Protein AF-A0A646QQI3-F1 (afdb_monomer)

Foldseek 3Di:
DPDPVVVVCCPPPPPDDDDPPDDPVVCVVVVVVVVVVLCVVLVVVLVVQADPDPVCRVVSLVCLCPPNDCSVVSVD

Sequence (76 aa):
KTHPLIKIVNNSFIDLPAPANLSSWWNFGSLLGVCLILQIITGLFLAIHYTAETSMAFSSIAHICRDVNYGWLIRN

Structure (mmCIF, N/CA/C/O backbone):
data_AF-A0A646QQI3-F1
#
_entry.id   AF-A0A646QQI3-F1
#
loop_
_atom_site.group_PDB
_atom_site.id
_atom_site.type_symbol
_atom_site.label_atom_id
_atom_site.label_alt_id
_atom_site.label_comp_id
_atom_site.label_asym_id
_atom_site.label_entity_id
_atom_site.label_seq_id
_atom_site.pdbx_PDB_ins_code
_atom_site.Cartn_x
_atom_site.Cartn_y
_atom_site.Cartn_z
_atom_site.occupancy
_atom_site.B_iso_or_equiv
_atom_site.auth_seq_id
_atom_site.auth_comp_id
_atom_site.auth_asym_id
_atom_site.auth_atom_id
_atom_site.pdbx_PDB_model_num
ATOM 1 N N . LYS A 1 1 ? -15.875 -15.771 21.277 1.00 58.56 1 LYS A N 1
ATOM 2 C CA . LYS A 1 1 ? -14.562 -15.320 21.822 1.00 58.56 1 LYS A CA 1
ATOM 3 C C . LYS A 1 1 ? -13.645 -16.478 22.276 1.00 58.56 1 LYS A C 1
ATOM 5 O O . LYS A 1 1 ? -12.739 -16.247 23.066 1.00 58.56 1 LYS A O 1
ATOM 10 N N . THR A 1 2 ? -13.853 -17.711 21.799 1.00 69.00 2 THR A N 1
ATOM 11 C CA . THR A 1 2 ? -13.094 -18.910 22.216 1.00 69.00 2 THR A CA 1
ATOM 12 C C . THR A 1 2 ? -11.970 -19.283 21.247 1.00 69.00 2 THR A C 1
ATOM 14 O O . THR A 1 2 ? -10.925 -19.742 21.692 1.00 69.00 2 THR A O 1
ATOM 17 N N . HIS A 1 3 ? -12.130 -19.032 19.942 1.00 86.50 3 HIS A N 1
ATOM 18 C CA . HIS A 1 3 ? -11.066 -19.278 18.967 1.00 86.50 3 HIS A CA 1
ATOM 19 C C . HIS A 1 3 ? -9.943 -18.229 19.102 1.00 86.50 3 HIS A C 1
ATOM 21 O O . HIS A 1 3 ? -10.238 -17.031 19.026 1.00 86.50 3 HIS A O 1
ATOM 27 N N . PRO A 1 4 ? -8.671 -18.634 19.270 1.00 86.69 4 PRO A N 1
ATOM 28 C CA . PRO A 1 4 ? -7.572 -17.723 19.594 1.00 86.69 4 PRO A CA 1
ATOM 29 C C . PRO A 1 4 ? -7.333 -16.650 18.522 1.00 86.69 4 PRO A C 1
ATOM 31 O O . PRO A 1 4 ? -7.179 -15.483 18.872 1.00 86.69 4 PRO A O 1
ATOM 34 N N . LEU A 1 5 ? -7.417 -16.989 17.228 1.00 89.12 5 LEU A N 1
ATOM 35 C CA . LEU A 1 5 ? -7.287 -15.992 16.149 1.00 89.12 5 LEU A CA 1
ATOM 36 C C . LEU A 1 5 ? -8.440 -14.978 16.145 1.00 89.12 5 LEU A C 1
ATOM 38 O O . LEU A 1 5 ? -8.226 -13.777 16.005 1.00 89.12 5 LEU A O 1
ATOM 42 N N . ILE A 1 6 ? -9.669 -15.452 16.364 1.00 90.31 6 ILE A N 1
ATOM 43 C CA . ILE A 1 6 ? -10.863 -14.597 16.353 1.00 90.31 6 ILE A CA 1
ATOM 44 C C . ILE A 1 6 ? -10.872 -13.704 17.597 1.00 90.31 6 ILE A C 1
ATOM 46 O O . ILE A 1 6 ? -11.333 -12.572 17.534 1.00 90.31 6 ILE A O 1
ATOM 50 N N . LYS A 1 7 ? -10.327 -14.173 18.728 1.00 90.38 7 LYS A N 1
ATOM 51 C CA . LYS A 1 7 ? -10.194 -13.378 19.955 1.00 90.38 7 LYS A CA 1
ATOM 52 C C . LYS A 1 7 ? -9.313 -12.144 19.742 1.00 90.38 7 LYS A C 1
ATOM 54 O O . LYS A 1 7 ? -9.665 -11.081 20.241 1.00 90.38 7 LYS A O 1
ATOM 59 N N . ILE A 1 8 ? -8.211 -12.278 19.000 1.00 92.56 8 ILE A N 1
ATOM 60 C CA . ILE A 1 8 ? -7.311 -11.155 18.693 1.00 92.56 8 ILE A CA 1
ATOM 61 C C . ILE A 1 8 ? -8.048 -10.109 17.857 1.00 92.56 8 ILE A C 1
ATOM 63 O O . ILE A 1 8 ? -8.124 -8.959 18.273 1.00 92.56 8 ILE A O 1
ATOM 67 N N . VAL A 1 9 ? -8.656 -10.526 16.740 1.00 92.69 9 VAL A N 1
ATOM 68 C CA . VAL A 1 9 ? -9.423 -9.629 15.856 1.00 92.69 9 VAL A CA 1
ATOM 69 C C . VAL A 1 9 ? -10.570 -8.961 16.609 1.00 92.69 9 VAL A C 1
ATOM 71 O O . VAL A 1 9 ? -10.772 -7.756 16.512 1.00 92.69 9 VAL A O 1
ATOM 74 N N . ASN A 1 10 ? -11.307 -9.725 17.411 1.00 92.38 10 ASN A N 1
ATOM 75 C CA . ASN A 1 10 ? -12.443 -9.194 18.147 1.00 92.38 10 ASN A CA 1
ATOM 76 C C . ASN A 1 10 ? -12.027 -8.108 19.143 1.00 92.38 10 ASN A C 1
ATOM 78 O O . ASN A 1 10 ? -12.696 -7.089 19.235 1.00 92.38 10 ASN A O 1
ATOM 82 N N . ASN A 1 11 ? -10.928 -8.302 19.871 1.00 91.38 11 ASN A N 1
ATOM 83 C CA . ASN A 1 11 ? -10.485 -7.343 20.881 1.00 91.38 11 ASN A CA 1
ATOM 84 C C . ASN A 1 11 ? -9.835 -6.082 20.288 1.00 91.38 11 ASN A C 1
ATOM 86 O O . ASN A 1 11 ? -9.823 -5.053 20.955 1.00 91.38 11 ASN A O 1
ATOM 90 N N . SER A 1 12 ? -9.269 -6.154 19.079 1.00 89.62 12 SER A N 1
ATOM 91 C CA . SER A 1 12 ? -8.579 -5.022 18.445 1.00 89.62 12 SER A CA 1
ATOM 92 C C . SER A 1 12 ? -9.437 -4.243 17.447 1.00 89.62 12 SER A C 1
ATOM 94 O O . SER A 1 12 ? -9.175 -3.062 17.241 1.00 89.62 12 SER A O 1
ATOM 96 N N . PHE A 1 13 ? -10.443 -4.877 16.836 1.00 88.69 13 PHE A N 1
ATOM 97 C CA . PHE A 1 13 ? -11.244 -4.282 15.758 1.00 88.69 13 PHE A CA 1
ATOM 98 C C . PHE A 1 13 ? -12.740 -4.153 16.067 1.00 88.69 13 PHE A C 1
ATOM 100 O O . PHE A 1 13 ? -13.368 -3.232 15.555 1.00 88.69 13 PHE A O 1
ATOM 107 N N . ILE A 1 14 ? -13.325 -5.069 16.849 1.00 90.88 14 ILE A N 1
ATOM 108 C CA . ILE A 1 14 ? -14.788 -5.150 17.027 1.00 90.88 14 ILE A C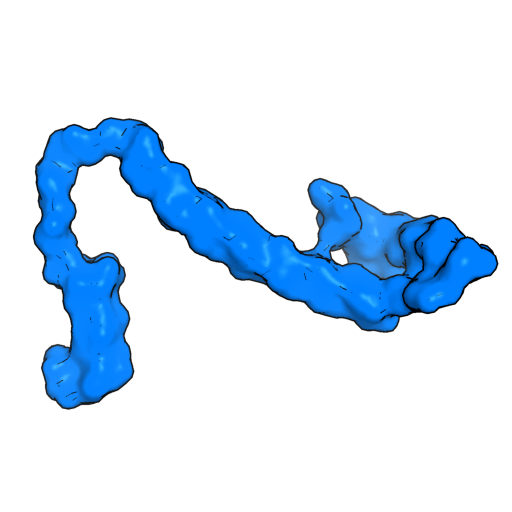A 1
ATOM 109 C C . ILE A 1 14 ? -15.204 -4.576 18.384 1.00 90.88 14 ILE A C 1
ATOM 111 O O . ILE A 1 14 ? -15.901 -3.571 18.451 1.00 90.88 14 ILE A O 1
ATOM 115 N N . ASP A 1 15 ? -14.723 -5.178 19.469 1.00 91.75 15 ASP A N 1
ATOM 116 C CA . ASP A 1 15 ? -15.050 -4.812 20.850 1.00 91.75 15 ASP A CA 1
ATOM 117 C C . ASP A 1 15 ? -13.971 -3.901 21.466 1.00 91.75 15 ASP A C 1
ATOM 119 O O . ASP A 1 15 ? -13.618 -4.039 22.641 1.00 91.75 15 ASP A O 1
ATOM 123 N N . LEU A 1 16 ? -13.404 -2.992 20.671 1.00 92.06 16 LEU A N 1
ATOM 124 C CA . LEU A 1 16 ? -12.424 -2.023 21.155 1.00 92.06 16 LEU A CA 1
ATOM 125 C C . LEU A 1 16 ? -13.154 -0.849 21.838 1.00 92.06 16 LEU A C 1
ATOM 127 O O . LEU A 1 16 ? -13.933 -0.159 21.176 1.00 92.06 16 LEU A O 1
ATOM 131 N N . PRO A 1 17 ? -12.901 -0.554 23.126 1.00 90.38 17 PRO A N 1
ATOM 132 C CA . PRO A 1 17 ? -13.456 0.636 23.761 1.00 90.38 17 PRO A CA 1
ATOM 133 C C . PRO A 1 17 ? -12.769 1.893 23.208 1.00 90.38 17 PRO A C 1
ATOM 135 O O . PRO A 1 17 ? -11.622 2.186 23.546 1.00 90.38 17 PRO A O 1
ATOM 138 N N . ALA A 1 18 ? -13.474 2.642 22.360 1.00 91.00 18 ALA A N 1
ATOM 139 C CA . ALA A 1 18 ? -13.019 3.919 21.820 1.00 91.00 18 ALA A CA 1
ATOM 140 C C . ALA A 1 18 ? -13.761 5.096 22.487 1.00 91.00 18 ALA A C 1
ATOM 142 O O . ALA A 1 18 ? -14.957 4.984 22.769 1.00 91.00 18 ALA A O 1
ATOM 143 N N . PRO A 1 19 ? -13.088 6.230 22.752 1.00 91.62 19 PRO A N 1
ATOM 144 C CA . PRO A 1 19 ? -13.745 7.416 23.293 1.00 91.62 19 PRO A CA 1
ATOM 145 C C . PRO A 1 19 ? -14.763 7.982 22.289 1.00 91.62 19 PRO A C 1
ATOM 147 O O . PRO A 1 19 ? -14.543 7.953 21.082 1.00 91.62 19 PRO A O 1
ATOM 150 N N . ALA A 1 20 ? -15.883 8.520 22.777 1.00 91.69 20 ALA A N 1
ATOM 151 C CA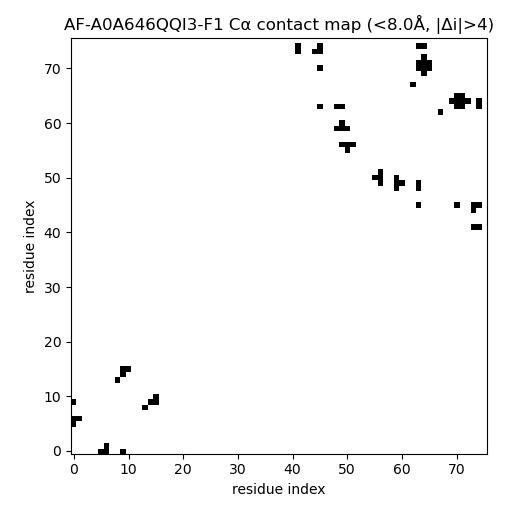 . ALA A 1 20 ? -16.971 8.994 21.912 1.00 91.69 20 ALA A CA 1
ATOM 152 C C . ALA A 1 20 ? -16.645 10.298 21.151 1.00 91.69 20 ALA A C 1
ATOM 154 O O . ALA A 1 20 ? -17.281 10.604 20.148 1.00 91.69 20 ALA A O 1
ATOM 155 N N . ASN A 1 21 ? -15.662 11.074 21.616 1.00 93.31 21 ASN A N 1
ATOM 156 C CA . ASN A 1 21 ? -15.303 12.395 21.093 1.00 93.31 21 ASN A CA 1
ATOM 157 C C . ASN A 1 21 ? -14.044 12.379 20.204 1.00 93.31 21 ASN A C 1
ATOM 159 O O . ASN A 1 21 ? -13.215 13.288 20.275 1.00 93.31 21 ASN A O 1
ATOM 163 N N . LEU A 1 22 ? -13.879 11.346 19.373 1.00 93.25 22 LEU A N 1
ATOM 164 C CA . LEU A 1 22 ? -12.769 11.277 18.422 1.00 93.25 22 LEU A CA 1
ATOM 165 C C . LEU A 1 22 ? -12.895 12.354 17.339 1.00 93.25 22 LEU A C 1
ATOM 167 O O . LEU A 1 22 ? -13.943 12.534 16.723 1.00 93.25 22 LEU A O 1
ATOM 171 N N . SER A 1 23 ? -11.791 13.056 17.090 1.00 94.75 23 SER A N 1
ATOM 172 C CA . SER A 1 23 ? -11.682 14.009 15.986 1.00 94.75 23 SER A CA 1
ATOM 173 C C . SER A 1 23 ? -11.316 13.304 14.676 1.00 94.75 23 SER A C 1
ATOM 175 O O . SER A 1 23 ? -10.890 12.146 14.667 1.00 94.75 23 SER A O 1
ATOM 177 N N . SER A 1 24 ? -11.418 14.020 13.553 1.00 92.50 24 SER A N 1
ATOM 178 C CA . SER A 1 24 ? -11.053 13.496 12.230 1.00 92.50 24 SER A CA 1
ATOM 179 C C . SER A 1 24 ? -9.603 12.997 12.145 1.00 92.50 24 SER A C 1
ATOM 181 O O . SER A 1 24 ? -9.332 12.084 11.367 1.00 92.50 24 SER A O 1
ATOM 183 N N . TRP A 1 25 ? -8.697 13.517 12.981 1.00 95.56 25 TRP A N 1
ATOM 184 C CA . TRP A 1 25 ? -7.289 13.114 13.054 1.00 95.56 25 TRP A CA 1
ATOM 185 C C . TRP A 1 25 ? -7.087 11.632 13.385 1.00 95.56 25 TRP A C 1
ATOM 187 O O . TRP A 1 25 ? -6.095 11.037 12.970 1.00 95.56 25 TRP A O 1
ATOM 197 N N . TRP A 1 26 ? -8.033 11.002 14.084 1.00 94.50 26 TRP A N 1
ATOM 198 C CA . TRP A 1 26 ? -7.921 9.583 14.427 1.00 94.50 26 TRP A CA 1
ATOM 199 C C . TRP A 1 26 ? -8.042 8.658 13.202 1.00 94.50 26 TRP A C 1
ATOM 201 O O . TRP A 1 26 ? -7.564 7.526 13.229 1.00 94.50 26 TRP A O 1
ATOM 211 N N . ASN A 1 27 ? -8.601 9.152 12.088 1.00 95.00 27 ASN A N 1
ATOM 212 C CA . ASN A 1 27 ? -8.716 8.392 10.838 1.00 95.00 27 ASN A CA 1
ATOM 213 C C . ASN A 1 27 ? -7.375 8.198 10.114 1.00 95.00 27 ASN A C 1
ATOM 215 O O . ASN A 1 27 ? -7.269 7.322 9.260 1.00 95.00 27 ASN A O 1
ATOM 219 N N . PHE A 1 28 ? -6.332 8.971 10.437 1.00 96.56 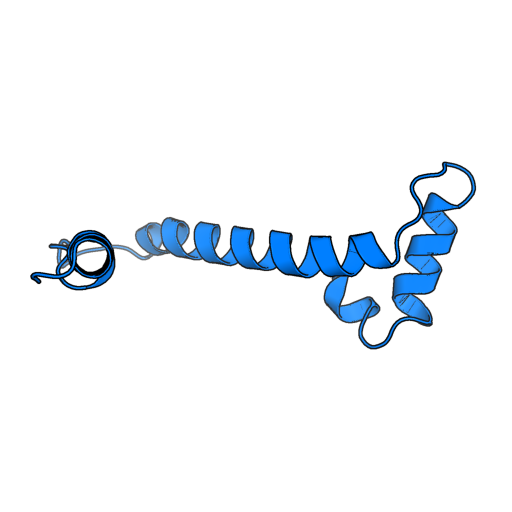28 PHE A N 1
ATOM 220 C CA . PHE A 1 28 ? -5.035 8.807 9.772 1.00 96.56 28 PHE A CA 1
ATOM 221 C C . PHE A 1 28 ? -4.402 7.442 10.055 1.00 96.56 28 PHE A C 1
ATOM 223 O O . PHE A 1 28 ? -3.733 6.896 9.182 1.00 96.56 28 PHE A O 1
ATOM 230 N N . GLY A 1 29 ? -4.660 6.847 11.224 1.00 94.00 29 GLY A N 1
ATOM 231 C CA . GLY A 1 29 ? -4.170 5.505 11.541 1.00 94.00 29 GLY A CA 1
ATOM 232 C C . GLY A 1 29 ? -4.713 4.438 10.585 1.00 94.00 29 GLY A C 1
ATOM 233 O O . GLY A 1 29 ? -3.942 3.671 10.007 1.00 94.00 29 GLY A O 1
ATOM 234 N N . SER A 1 30 ? -6.031 4.413 10.362 1.00 94.44 30 SER A N 1
ATOM 235 C CA . SER A 1 30 ? -6.650 3.471 9.420 1.00 94.44 30 SER A CA 1
ATOM 236 C C . SER A 1 30 ? -6.271 3.783 7.973 1.00 94.44 30 SER A C 1
ATOM 238 O O . SER A 1 30 ? -5.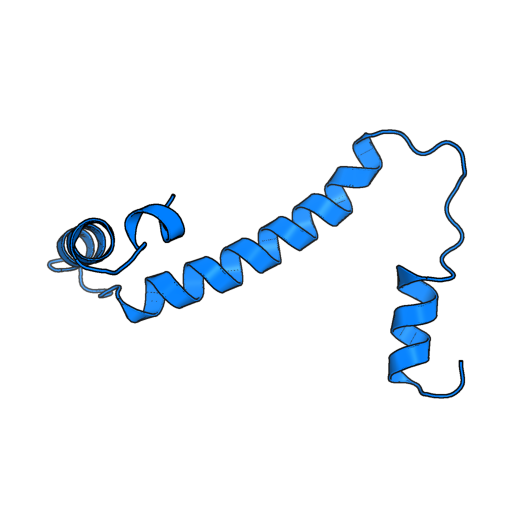993 2.861 7.206 1.00 94.44 30 SER A O 1
ATOM 240 N N . LEU A 1 31 ? -6.174 5.066 7.611 1.00 96.88 31 LEU A N 1
ATOM 241 C CA . LEU A 1 31 ? -5.764 5.489 6.274 1.00 96.88 31 LEU A CA 1
ATOM 242 C C . LEU A 1 31 ? -4.341 5.026 5.930 1.00 96.88 31 LEU A C 1
ATOM 244 O O . LEU A 1 31 ? -4.110 4.558 4.818 1.00 96.88 31 LEU A O 1
ATOM 248 N N . LEU A 1 32 ? -3.401 5.090 6.880 1.00 97.31 32 LEU A N 1
ATOM 249 C CA . LEU A 1 32 ? -2.044 4.561 6.700 1.00 97.31 32 LEU A CA 1
ATOM 250 C C . LEU A 1 32 ? -2.039 3.040 6.514 1.00 97.31 32 LEU A C 1
ATOM 252 O O . LEU A 1 32 ? -1.310 2.534 5.664 1.00 97.31 32 LEU A O 1
ATOM 256 N N . GLY A 1 33 ? -2.876 2.314 7.261 1.00 96.81 33 GLY A N 1
ATOM 257 C CA . GLY A 1 33 ? -3.039 0.870 7.083 1.00 96.81 33 GLY A CA 1
ATOM 258 C C . GLY A 1 33 ? -3.548 0.509 5.684 1.00 96.81 33 GLY A C 1
ATOM 259 O O . GLY A 1 33 ? -2.983 -0.361 5.023 1.00 96.81 33 GLY A O 1
ATOM 260 N N . VAL A 1 34 ? -4.567 1.223 5.200 1.00 97.56 34 VAL A N 1
ATOM 261 C CA . VAL A 1 34 ? -5.093 1.053 3.835 1.00 97.56 34 VAL A CA 1
ATOM 262 C C . VAL A 1 34 ? -4.042 1.426 2.787 1.00 97.56 34 VAL A C 1
ATOM 264 O O . VAL A 1 34 ? -3.855 0.683 1.827 1.00 97.56 34 VAL A O 1
ATOM 267 N N . CYS A 1 35 ? -3.312 2.526 2.990 1.00 97.31 35 CYS A N 1
ATOM 268 C CA . CYS A 1 35 ? -2.228 2.956 2.108 1.00 97.31 35 CYS A CA 1
ATOM 269 C C . CYS A 1 35 ? -1.149 1.873 1.975 1.00 97.31 35 CYS A C 1
ATOM 271 O O . CYS A 1 35 ? -0.752 1.534 0.864 1.00 97.31 35 CYS A O 1
ATOM 273 N N . LEU A 1 36 ? -0.730 1.262 3.086 1.00 97.75 36 LEU A N 1
ATOM 274 C CA . LEU A 1 36 ? 0.263 0.189 3.067 1.00 97.75 36 LEU A CA 1
ATOM 275 C C . LEU A 1 36 ? -0.217 -1.027 2.264 1.00 97.75 36 LEU A C 1
ATOM 277 O O . LEU A 1 36 ? 0.529 -1.547 1.438 1.00 97.75 36 LEU A O 1
ATOM 281 N N . ILE A 1 37 ? -1.459 -1.466 2.486 1.00 97.94 37 ILE A N 1
ATOM 282 C CA . ILE A 1 37 ? -2.039 -2.598 1.751 1.00 97.94 37 ILE A CA 1
ATOM 283 C C . ILE A 1 37 ? -2.090 -2.287 0.252 1.00 97.94 37 ILE A C 1
ATOM 285 O O . ILE A 1 37 ? -1.675 -3.120 -0.553 1.00 97.94 37 ILE A O 1
ATOM 289 N N . LEU A 1 38 ? -2.543 -1.085 -0.121 1.00 96.81 38 LEU A N 1
ATOM 290 C CA . LEU A 1 38 ? -2.588 -0.657 -1.518 1.00 96.81 38 LEU A CA 1
ATOM 291 C C . LEU A 1 38 ? -1.193 -0.672 -2.150 1.00 96.81 38 LEU A C 1
ATOM 293 O O . LEU A 1 38 ? -1.036 -1.289 -3.197 1.00 96.81 38 LEU A O 1
ATOM 297 N N . GLN A 1 39 ? -0.183 -0.097 -1.491 1.00 96.19 39 GLN A N 1
ATOM 298 C CA . GLN A 1 39 ? 1.188 -0.036 -2.014 1.00 96.19 39 GLN A CA 1
ATOM 299 C C . GLN A 1 39 ? 1.839 -1.411 -2.173 1.00 96.19 39 GLN A C 1
ATOM 301 O O . GLN A 1 39 ? 2.578 -1.633 -3.131 1.00 96.19 39 GLN A O 1
ATOM 306 N N . ILE A 1 40 ? 1.574 -2.351 -1.260 1.00 97.88 40 ILE A N 1
ATOM 307 C CA . ILE A 1 40 ? 2.079 -3.724 -1.388 1.00 97.88 40 ILE A CA 1
ATOM 308 C C . ILE A 1 40 ? 1.443 -4.405 -2.600 1.00 97.88 40 ILE A C 1
ATOM 310 O O . ILE A 1 40 ? 2.145 -5.037 -3.387 1.00 97.88 40 ILE A O 1
ATOM 314 N N . ILE A 1 41 ? 0.125 -4.271 -2.764 1.00 97.44 41 ILE A N 1
ATOM 315 C CA . ILE A 1 41 ? -0.602 -4.911 -3.861 1.00 97.44 41 ILE A CA 1
ATOM 316 C C . ILE A 1 41 ? -0.170 -4.312 -5.204 1.00 97.44 41 ILE A C 1
ATOM 318 O O . ILE A 1 41 ? 0.273 -5.053 -6.080 1.00 97.44 41 ILE A O 1
ATOM 322 N N . THR A 1 42 ? -0.249 -2.989 -5.374 1.00 95.06 42 THR A N 1
ATOM 323 C CA . THR A 1 42 ? 0.128 -2.322 -6.632 1.00 95.06 42 THR A CA 1
ATOM 324 C C . THR A 1 42 ? 1.609 -2.517 -6.943 1.00 95.06 42 THR A C 1
ATOM 326 O O . THR A 1 42 ? 1.955 -2.875 -8.068 1.00 95.06 42 THR A O 1
ATOM 329 N N . GLY A 1 43 ? 2.482 -2.389 -5.940 1.00 95.44 43 GLY A N 1
ATOM 330 C CA . GLY A 1 43 ? 3.918 -2.616 -6.075 1.00 95.44 43 GLY A CA 1
ATOM 331 C C . GLY A 1 43 ? 4.258 -4.035 -6.531 1.00 95.44 43 GLY A C 1
ATOM 332 O O . GLY A 1 43 ? 5.115 -4.205 -7.397 1.00 95.44 43 GLY A O 1
ATOM 333 N N . LEU A 1 44 ? 3.554 -5.052 -6.024 1.00 96.44 44 LEU A N 1
ATOM 334 C CA . LEU A 1 44 ? 3.737 -6.438 -6.459 1.00 96.44 44 LEU A CA 1
ATOM 335 C C . LEU A 1 44 ? 3.333 -6.636 -7.928 1.00 96.44 44 LEU A C 1
ATOM 337 O O . LEU A 1 44 ? 4.067 -7.277 -8.678 1.00 96.44 44 LEU A O 1
ATOM 341 N N . PHE A 1 45 ? 2.222 -6.041 -8.371 1.00 91.88 45 PHE A N 1
ATOM 342 C CA . PHE A 1 45 ? 1.809 -6.091 -9.780 1.00 91.88 45 PHE A CA 1
ATOM 343 C C . PHE A 1 45 ? 2.777 -5.358 -10.720 1.00 91.88 45 PHE A C 1
ATOM 345 O O . PHE A 1 45 ? 3.035 -5.836 -11.829 1.00 91.88 45 PHE A O 1
ATOM 352 N N . LEU A 1 46 ? 3.346 -4.233 -10.278 1.00 93.12 46 LEU A N 1
ATOM 353 C CA . LEU A 1 46 ? 4.387 -3.520 -11.022 1.00 93.12 46 LEU A CA 1
ATOM 354 C C . LEU A 1 46 ? 5.671 -4.348 -11.120 1.00 93.12 46 LEU A C 1
ATOM 356 O O . LEU A 1 46 ? 6.252 -4.442 -12.199 1.00 93.12 46 LEU A O 1
ATOM 360 N N . ALA A 1 47 ? 6.093 -4.979 -10.022 1.00 93.56 47 ALA A N 1
ATOM 361 C CA . ALA A 1 47 ? 7.326 -5.761 -9.967 1.00 93.56 47 ALA A CA 1
ATOM 362 C C . ALA A 1 47 ? 7.333 -6.948 -10.946 1.00 93.56 47 ALA A C 1
ATOM 364 O O . ALA A 1 47 ? 8.389 -7.281 -11.471 1.00 93.56 47 ALA A O 1
ATOM 365 N N . ILE A 1 48 ? 6.172 -7.545 -11.246 1.00 93.94 48 ILE A N 1
ATOM 366 C CA . ILE A 1 48 ? 6.042 -8.631 -12.240 1.00 93.94 48 ILE A CA 1
ATOM 367 C C . ILE A 1 48 ? 6.465 -8.179 -13.649 1.00 93.94 48 ILE A C 1
ATOM 369 O O . ILE A 1 48 ? 6.945 -8.987 -14.439 1.00 93.94 48 ILE A O 1
ATOM 373 N N . HIS A 1 49 ? 6.296 -6.895 -13.966 1.00 90.38 49 HIS A N 1
ATOM 374 C CA . HIS A 1 49 ? 6.535 -6.332 -15.297 1.00 90.38 49 HIS A CA 1
ATOM 375 C C . HIS A 1 49 ? 7.782 -5.434 -15.361 1.00 90.38 49 HIS A C 1
ATOM 377 O O . HIS A 1 49 ? 8.116 -4.924 -16.431 1.00 90.38 49 HIS A O 1
ATOM 383 N N . TYR A 1 50 ? 8.447 -5.203 -14.227 1.00 93.31 50 TYR A N 1
ATOM 384 C CA . TYR A 1 50 ? 9.608 -4.326 -14.125 1.00 93.31 50 TYR A CA 1
ATOM 385 C C . TYR A 1 50 ? 10.921 -5.101 -14.287 1.00 93.31 50 TYR A C 1
ATOM 387 O O . TYR A 1 50 ? 11.101 -6.164 -13.695 1.00 93.31 50 TYR A O 1
ATOM 395 N N . THR A 1 51 ? 11.877 -4.521 -15.019 1.00 93.06 51 THR A N 1
ATOM 396 C CA . THR A 1 51 ? 13.219 -5.094 -15.206 1.00 93.06 51 THR A CA 1
ATOM 397 C C . THR A 1 51 ? 14.262 -4.239 -14.492 1.00 93.06 51 THR A C 1
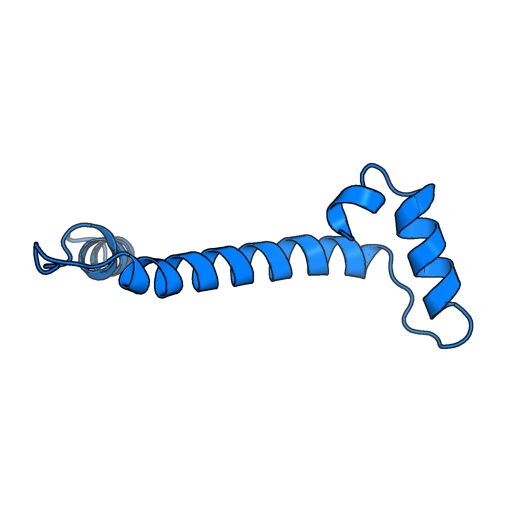ATOM 399 O O . THR A 1 51 ? 14.480 -3.082 -14.847 1.00 93.06 51 THR A O 1
ATOM 402 N N . ALA A 1 52 ? 14.944 -4.817 -13.501 1.00 90.50 52 ALA A N 1
ATOM 403 C CA . ALA A 1 52 ? 15.920 -4.129 -12.651 1.00 90.50 52 ALA A CA 1
ATOM 404 C C . ALA A 1 52 ? 17.325 -4.030 -13.283 1.00 90.50 52 ALA A C 1
ATOM 406 O O . ALA A 1 52 ? 18.327 -4.369 -12.657 1.00 90.50 52 ALA A O 1
ATOM 407 N N . GLU A 1 53 ? 17.404 -3.569 -14.530 1.00 93.44 53 GLU A N 1
ATOM 408 C CA . GLU A 1 53 ? 18.665 -3.339 -15.242 1.00 93.44 53 GLU A CA 1
ATOM 409 C C . GLU A 1 53 ? 18.704 -1.899 -15.760 1.00 93.44 53 GLU A C 1
ATOM 411 O O . GLU A 1 53 ? 17.700 -1.398 -16.260 1.00 93.44 53 GLU A O 1
ATOM 416 N N . THR A 1 54 ? 19.835 -1.202 -15.633 1.00 91.31 54 THR A N 1
ATOM 417 C CA . THR A 1 54 ? 19.905 0.249 -15.893 1.00 91.31 54 THR A CA 1
ATOM 418 C C . THR A 1 54 ? 19.549 0.625 -17.330 1.00 91.31 54 THR A C 1
ATOM 420 O O . THR A 1 54 ? 18.970 1.691 -17.535 1.00 91.31 54 THR A O 1
ATOM 423 N N . SER A 1 55 ? 19.830 -0.239 -18.313 1.00 93.12 55 SER A N 1
ATOM 424 C CA . SER A 1 55 ? 19.468 0.012 -19.713 1.00 93.12 55 SER A CA 1
ATOM 425 C C . SER A 1 55 ? 17.977 -0.226 -20.014 1.00 93.12 55 SER A C 1
ATOM 427 O O . SER A 1 55 ? 17.420 0.428 -20.896 1.00 93.12 55 SER A O 1
ATOM 429 N N . MET A 1 56 ? 17.304 -1.093 -19.244 1.00 90.94 56 MET A N 1
ATOM 430 C CA . MET A 1 56 ? 15.901 -1.491 -19.445 1.00 90.94 56 MET A CA 1
ATOM 431 C C . MET A 1 56 ? 14.917 -0.937 -18.396 1.00 90.94 56 MET A C 1
ATOM 433 O O . MET A 1 56 ? 13.700 -1.074 -18.539 1.00 90.94 56 MET A O 1
ATOM 437 N N . ALA A 1 57 ? 15.401 -0.285 -17.338 1.00 91.19 57 ALA A N 1
ATOM 438 C CA . ALA A 1 57 ? 14.561 0.224 -16.252 1.00 91.19 57 ALA A CA 1
ATOM 439 C C . ALA A 1 57 ? 13.518 1.234 -16.756 1.00 91.19 57 ALA A C 1
ATOM 441 O O . ALA A 1 57 ? 12.346 1.169 -16.393 1.00 91.19 57 ALA A O 1
ATOM 442 N N . PHE A 1 58 ? 13.914 2.143 -17.650 1.00 92.69 58 PHE A N 1
ATOM 443 C CA . PHE A 1 58 ? 12.984 3.116 -18.222 1.00 92.69 58 PHE A CA 1
ATOM 444 C C . PHE A 1 58 ? 12.024 2.485 -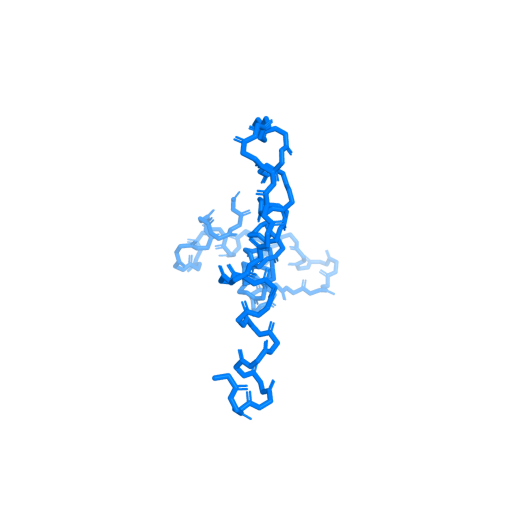19.242 1.00 92.69 58 PHE A C 1
ATOM 446 O O . PHE A 1 58 ? 10.828 2.780 -19.232 1.00 92.69 58 PHE A O 1
ATOM 453 N N . SER A 1 59 ? 12.525 1.598 -20.109 1.00 92.19 59 SER A N 1
ATOM 454 C CA . SER A 1 59 ? 11.700 0.951 -21.136 1.00 92.19 59 SER A CA 1
ATOM 455 C C . SER A 1 59 ? 10.665 0.002 -20.531 1.00 92.19 59 SER A C 1
ATOM 457 O O . SER A 1 59 ? 9.536 -0.037 -21.014 1.00 92.19 59 SER A O 1
ATOM 459 N N . SER A 1 60 ? 10.987 -0.685 -19.431 1.00 91.38 60 SER A N 1
ATOM 460 C CA . SER A 1 60 ? 10.025 -1.527 -18.705 1.00 91.38 60 SER A CA 1
ATOM 461 C C . SER A 1 60 ? 8.888 -0.713 -18.072 1.00 91.38 60 SER A C 1
ATOM 463 O O . SER A 1 60 ? 7.735 -1.131 -18.138 1.00 91.38 60 SER A O 1
ATOM 465 N N . ILE A 1 61 ? 9.150 0.498 -17.564 1.00 91.62 61 ILE A N 1
ATOM 466 C CA . ILE A 1 61 ? 8.086 1.407 -17.091 1.00 91.62 61 ILE A CA 1
ATOM 467 C C . ILE A 1 61 ? 7.204 1.877 -18.258 1.00 91.62 61 ILE A C 1
ATOM 469 O O . ILE A 1 61 ? 5.979 1.921 -18.131 1.00 91.62 61 ILE A O 1
ATOM 473 N N . ALA A 1 62 ? 7.802 2.210 -19.406 1.00 92.06 62 ALA A N 1
ATOM 474 C CA . ALA A 1 62 ? 7.043 2.586 -20.598 1.00 92.06 62 ALA A CA 1
ATOM 475 C C . ALA A 1 62 ? 6.138 1.438 -21.083 1.00 92.06 62 ALA A C 1
ATOM 477 O O . ALA A 1 62 ? 4.976 1.683 -21.407 1.00 92.06 62 ALA A O 1
ATOM 478 N N . HIS A 1 63 ? 6.643 0.202 -21.052 1.00 92.25 63 HIS A N 1
ATOM 479 C CA . HIS A 1 63 ? 5.882 -1.011 -21.348 1.00 92.25 63 HIS A CA 1
ATOM 480 C C . HIS A 1 63 ? 4.720 -1.219 -20.358 1.00 92.25 63 HIS A C 1
ATOM 482 O O . HIS A 1 63 ? 3.589 -1.449 -20.778 1.00 92.25 63 HIS A O 1
ATOM 488 N N . ILE A 1 64 ? 4.943 -1.038 -19.048 1.00 92.88 64 ILE A N 1
ATOM 489 C CA . ILE A 1 64 ? 3.872 -1.102 -18.033 1.00 92.88 64 ILE A CA 1
ATOM 490 C C . ILE A 1 64 ? 2.749 -0.106 -18.343 1.00 92.88 64 ILE A C 1
ATOM 492 O O . ILE A 1 64 ? 1.574 -0.452 -18.279 1.00 92.88 64 ILE A O 1
ATOM 496 N N . CYS A 1 65 ? 3.078 1.134 -18.697 1.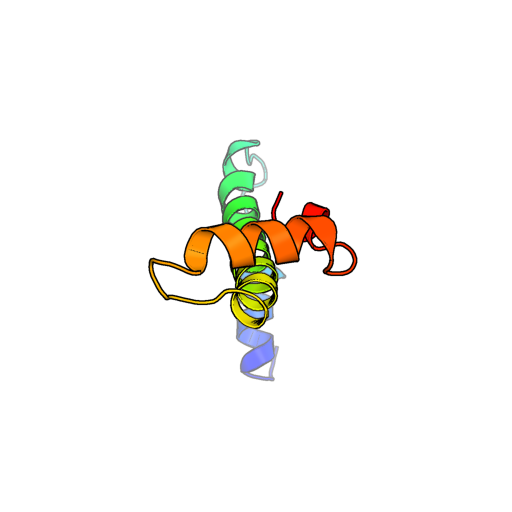00 92.88 65 CYS A N 1
ATOM 497 C CA . CYS A 1 65 ? 2.054 2.153 -18.920 1.00 92.88 65 CYS A CA 1
ATOM 498 C C . CYS A 1 65 ? 1.281 1.984 -20.238 1.00 92.88 65 CYS A C 1
ATOM 500 O O . CYS A 1 65 ? 0.137 2.433 -20.312 1.00 92.88 65 CYS A O 1
ATOM 502 N N . ARG A 1 66 ? 1.893 1.415 -21.285 1.00 89.56 66 ARG A N 1
ATOM 503 C CA . ARG A 1 66 ? 1.317 1.393 -22.644 1.00 89.56 66 ARG A CA 1
ATOM 504 C C . ARG A 1 66 ? 0.780 0.031 -23.062 1.00 89.56 66 ARG A C 1
ATOM 506 O O . ARG A 1 66 ? -0.238 -0.014 -23.745 1.00 89.56 66 ARG A O 1
ATOM 513 N N . ASP A 1 67 ? 1.437 -1.037 -22.628 1.00 91.56 67 ASP A N 1
ATOM 514 C CA . ASP A 1 67 ? 1.219 -2.379 -23.166 1.00 91.56 67 ASP A CA 1
ATOM 515 C C . ASP A 1 67 ? 0.584 -3.326 -22.131 1.00 91.56 67 ASP A C 1
ATOM 517 O O . ASP A 1 67 ? -0.104 -4.278 -22.499 1.00 91.56 67 ASP A O 1
ATOM 521 N N . VAL A 1 68 ? 0.738 -3.051 -20.828 1.00 92.19 68 VAL A N 1
ATOM 522 C CA . VAL A 1 68 ? 0.081 -3.824 -19.759 1.00 92.19 68 VAL A CA 1
ATOM 523 C C . VAL A 1 68 ? -1.347 -3.319 -19.528 1.00 92.19 68 VAL A C 1
ATOM 525 O O . VAL A 1 68 ? -1.588 -2.129 -19.311 1.00 92.19 68 VAL A O 1
ATOM 528 N N . ASN A 1 69 ? -2.312 -4.242 -19.508 1.00 92.75 69 ASN A N 1
ATOM 529 C CA . ASN A 1 69 ? -3.718 -3.936 -19.228 1.00 92.75 69 ASN A CA 1
ATOM 530 C C . ASN A 1 69 ? -3.870 -3.224 -17.878 1.00 92.75 69 ASN A C 1
ATOM 532 O O . ASN A 1 69 ? -3.462 -3.754 -16.847 1.00 92.75 69 ASN A O 1
ATOM 536 N N . TYR A 1 70 ? -4.468 -2.029 -17.887 1.00 92.50 70 TYR A N 1
ATOM 537 C CA . TYR A 1 70 ? -4.582 -1.149 -16.715 1.00 92.50 70 TYR A CA 1
ATOM 538 C C . TYR A 1 70 ? -3.246 -0.789 -16.043 1.00 92.50 70 TYR A C 1
ATOM 540 O O . TYR A 1 70 ? -3.255 -0.202 -14.965 1.00 92.50 70 TYR A O 1
ATOM 548 N N . GLY A 1 71 ? -2.095 -1.062 -16.663 1.00 90.25 71 GLY A N 1
ATOM 549 C CA . GLY A 1 71 ? -0.794 -0.772 -16.060 1.00 90.25 71 GLY A CA 1
ATOM 550 C C . GLY A 1 71 ? -0.579 0.724 -15.816 1.00 90.25 71 GLY A C 1
ATOM 551 O O . GLY A 1 71 ? 0.006 1.102 -14.804 1.00 90.25 71 GLY A O 1
ATOM 552 N N . TRP A 1 72 ? -1.172 1.587 -16.653 1.00 91.12 72 TRP A N 1
ATOM 553 C CA . TRP A 1 72 ? -1.234 3.033 -16.411 1.00 91.12 72 TRP A CA 1
ATOM 554 C C . TRP A 1 72 ? -1.962 3.397 -15.108 1.00 91.12 72 TRP A C 1
ATOM 556 O O . TRP A 1 72 ? -1.574 4.355 -14.449 1.00 91.12 72 TRP A O 1
ATOM 566 N N . LEU 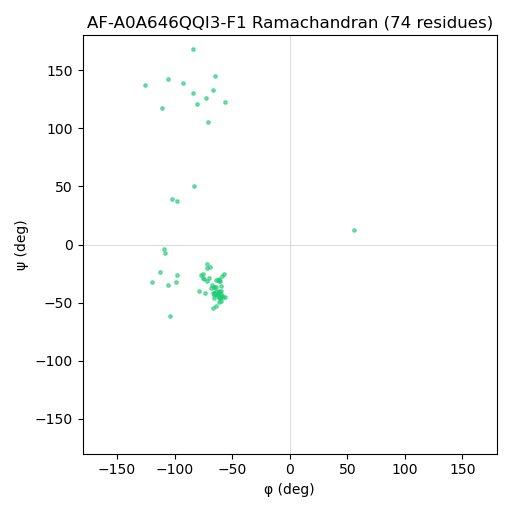A 1 73 ? -3.009 2.650 -14.740 1.00 90.50 73 LEU A N 1
ATOM 567 C CA . LEU A 1 73 ? -3.794 2.887 -13.531 1.00 90.50 73 LEU A CA 1
ATOM 568 C C . LEU A 1 73 ? -3.068 2.346 -12.301 1.00 90.50 73 LEU A C 1
ATOM 570 O O . LEU A 1 73 ? -3.066 3.001 -11.277 1.00 90.50 73 LEU A O 1
ATOM 574 N N . ILE A 1 74 ? -2.435 1.175 -12.401 1.00 90.31 74 ILE A N 1
ATOM 575 C CA . ILE A 1 74 ? -1.716 0.552 -11.275 1.00 90.31 74 ILE A CA 1
ATOM 576 C C . ILE A 1 74 ? -0.438 1.343 -10.935 1.00 90.31 74 ILE A C 1
ATOM 578 O O . ILE A 1 74 ? -0.001 1.357 -9.787 1.00 90.31 74 ILE A O 1
ATOM 582 N N . ARG A 1 75 ? 0.170 2.009 -11.925 1.00 90.31 75 ARG A N 1
ATOM 583 C CA . ARG A 1 75 ? 1.341 2.873 -11.726 1.00 90.31 75 ARG A CA 1
ATOM 584 C C . ARG A 1 75 ? 1.002 4.229 -11.092 1.00 90.31 75 ARG A C 1
ATOM 586 O O . ARG A 1 75 ? 1.897 4.835 -10.501 1.00 90.31 75 ARG A O 1
ATOM 593 N N . ASN A 1 76 ? -0.209 4.743 -11.305 1.00 88.00 76 ASN A N 1
ATOM 594 C CA . ASN A 1 76 ? -0.637 6.071 -10.844 1.00 88.00 76 ASN A CA 1
ATOM 595 C C . ASN A 1 76 ? -1.287 6.005 -9.464 1.00 88.00 76 ASN A C 1
ATOM 597 O O . ASN A 1 76 ? -1.056 6.967 -8.701 1.00 88.00 76 ASN A O 1
#

InterPro domains:
  IPR005797 Cytochrome b/b6, N-terminal domain [PF00033] (14-76)
  IPR005797 Cytochrome b/b6, N-terminal domain [PS51002] (1-76)
  IPR016174 Di-haem cytochrome, transmembrane [SSF81342] (1-76)
  IPR027387 Cytochrome b/b6-like domain superfamily [G3DSA:1.20.810.10] (1-76)

Solvent-accessible surface area (backbone atoms only — not comparable to full-atom values): 4588 Å² total; per-residue (Å²): 124,79,55,71,72,58,34,53,50,36,54,70,72,68,69,48,94,69,74,92,82,71,58,80,73,66,51,54,62,58,50,52,54,52,49,51,54,50,51,55,54,38,48,52,62,49,55,77,60,50,44,100,40,88,89,41,40,64,57,25,52,53,41,33,49,72,73,38,86,64,27,48,62,60,74,104

Mean predicted aligned error: 5.07 Å

Secondary structure (DSSP, 8-state):
--SHHHHHHIIIIIS----TT--GGGHHHHHHHHHHHHHHHHHHHHHTT---STTTHHHHHHHHHHTSTTHHHHH-

Nearest PDB structures (foldseek):
  1q90-assembly1_B  TM=8.504E-01  e=5.695E-04  Chlamydomonas reinhardtii
  6rqf-a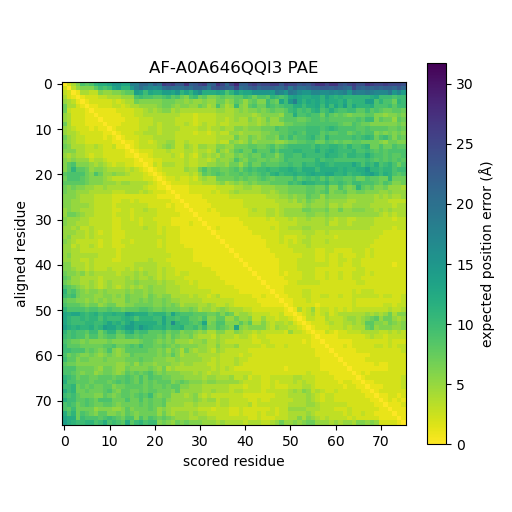ssembly1_A  TM=8.383E-01  e=1.136E-03  Spinacia oleracea
  2e74-assembly1_A  TM=8.706E-01  e=1.998E-03  Mastigocladus laminosus
  9es7-assembly1_A  TM=8.163E-01  e=1.210E-03  Spinacia oleracea
  7zxy-assembly1_I  TM=8.586E-01  e=3.302E-03  Synechocystis sp. PCC 6803

Organism: NCBI:txid428383

Radius of gyration: 19.8 Å; Cα contacts (8 Å, |Δi|>4): 36; chains: 1; bounding box: 37×33×47 Å

pLDDT: mean 92.04, std 5.4, range [58.56, 97.94]